Protein AF-A0A917QNW6-F1 (afdb_monomer_lite)

Radius of gyration: 18.22 Å; chains: 1; bounding box: 30×45×45 Å

Organism: NCBI:txid321316

pLDDT: mean 73.76, std 16.3, range [35.22, 93.0]

Foldseek 3Di:
DDDDPPPDQWDWDADPPRDIDTHRHDDPDDDDPVRVVVVVCCVVVVDPPDPPDDPDD

Structure (mmCIF, N/CA/C/O backbone):
data_AF-A0A917QNW6-F1
#
_entry.id   AF-A0A917QNW6-F1
#
loop_
_atom_site.group_PDB
_atom_site.id
_atom_site.type_symbol
_atom_site.label_atom_id
_atom_site.label_alt_id
_atom_site.label_comp_id
_atom_site.label_asym_id
_atom_site.label_entity_id
_atom_site.label_seq_id
_atom_site.pdbx_PDB_ins_code
_atom_site.Cartn_x
_atom_site.Cartn_y
_atom_site.Cartn_z
_atom_site.occupancy
_atom_site.B_iso_or_equiv
_atom_site.auth_seq_id
_atom_site.auth_comp_id
_atom_site.auth_asym_id
_atom_site.auth_atom_id
_atom_site.pdbx_PDB_model_num
ATOM 1 N N . MET A 1 1 ? 0.538 -22.617 6.383 1.00 35.22 1 MET A N 1
ATOM 2 C CA . MET A 1 1 ? -0.826 -22.089 6.597 1.00 35.22 1 MET A CA 1
ATOM 3 C C . MET A 1 1 ? -1.060 -21.014 5.550 1.00 35.22 1 MET A C 1
ATOM 5 O O . MET A 1 1 ? -0.296 -20.059 5.522 1.00 35.22 1 MET A O 1
ATOM 9 N N . ILE A 1 2 ? -2.014 -21.206 4.639 1.00 39.28 2 ILE A N 1
ATOM 10 C CA . ILE A 1 2 ? -2.377 -20.191 3.642 1.00 39.28 2 ILE A CA 1
ATOM 11 C C . ILE A 1 2 ? -3.468 -19.343 4.293 1.00 39.28 2 ILE A C 1
ATOM 13 O O . ILE A 1 2 ? -4.600 -19.796 4.426 1.00 39.28 2 ILE A O 1
ATOM 17 N N . SER A 1 3 ? -3.101 -18.158 4.781 1.00 39.41 3 SER A N 1
ATOM 18 C CA . SER A 1 3 ? -4.085 -17.161 5.197 1.00 39.41 3 SER A CA 1
ATOM 19 C C . SER A 1 3 ? -4.591 -16.489 3.928 1.00 39.41 3 SER A C 1
ATOM 21 O O . SER A 1 3 ? -3.821 -15.821 3.237 1.00 39.41 3 SER A O 1
ATOM 23 N N . SER A 1 4 ? -5.850 -16.737 3.573 1.00 46.53 4 SER A N 1
ATOM 24 C CA . SER A 1 4 ? -6.526 -16.037 2.481 1.00 46.53 4 SER A CA 1
ATOM 25 C C . SER A 1 4 ? -6.360 -14.525 2.677 1.00 46.53 4 SER A C 1
ATOM 27 O O . SER A 1 4 ? -6.620 -14.047 3.785 1.00 46.53 4 SER A O 1
ATOM 29 N N . PRO A 1 5 ? -5.930 -13.759 1.658 1.00 54.44 5 PRO A N 1
ATOM 30 C CA . PRO A 1 5 ? -5.809 -12.319 1.816 1.00 54.44 5 PRO A CA 1
ATOM 31 C C . PRO A 1 5 ? -7.191 -11.719 2.137 1.00 54.44 5 PRO A C 1
ATOM 33 O O . PRO A 1 5 ? -8.205 -12.208 1.619 1.00 54.44 5 PRO A O 1
ATOM 36 N N . PRO A 1 6 ? -7.262 -10.698 3.011 1.00 53.34 6 PRO A N 1
ATOM 37 C CA . PRO A 1 6 ? -8.519 -10.033 3.328 1.00 53.34 6 PRO A CA 1
ATOM 38 C C . PRO A 1 6 ? -9.174 -9.515 2.042 1.00 53.34 6 PRO A C 1
ATOM 40 O O . PRO A 1 6 ? -8.512 -8.988 1.156 1.00 53.34 6 PRO A O 1
ATOM 43 N N . ARG A 1 7 ? -10.494 -9.702 1.920 1.00 60.78 7 ARG A N 1
ATOM 44 C CA . ARG A 1 7 ? -11.268 -9.433 0.691 1.00 60.78 7 ARG A CA 1
ATOM 45 C C . ARG A 1 7 ? -11.375 -7.948 0.318 1.00 60.78 7 ARG A C 1
ATOM 47 O O . ARG A 1 7 ? -11.904 -7.642 -0.743 1.00 60.78 7 ARG A O 1
ATOM 54 N N . LEU A 1 8 ? -10.925 -7.040 1.182 1.00 59.09 8 LEU A N 1
ATOM 55 C CA . LEU A 1 8 ? -11.040 -5.592 1.022 1.00 59.09 8 LEU A CA 1
ATOM 56 C C . LEU A 1 8 ? -9.750 -4.921 1.528 1.00 59.09 8 LEU A C 1
ATOM 58 O O . LEU A 1 8 ? -9.214 -5.381 2.539 1.00 59.09 8 LEU A O 1
ATOM 62 N N . PRO A 1 9 ? -9.252 -3.855 0.869 1.00 70.62 9 PRO A N 1
ATOM 63 C CA . PRO A 1 9 ? -8.004 -3.176 1.223 1.00 70.62 9 PRO A CA 1
ATOM 64 C C . PRO A 1 9 ? -8.198 -2.242 2.427 1.00 70.62 9 PRO A C 1
ATOM 66 O O . PRO A 1 9 ? -7.946 -1.040 2.351 1.00 70.62 9 PRO A O 1
ATOM 69 N N . VAL A 1 10 ? -8.693 -2.785 3.538 1.00 76.19 10 VAL A N 1
ATOM 70 C CA 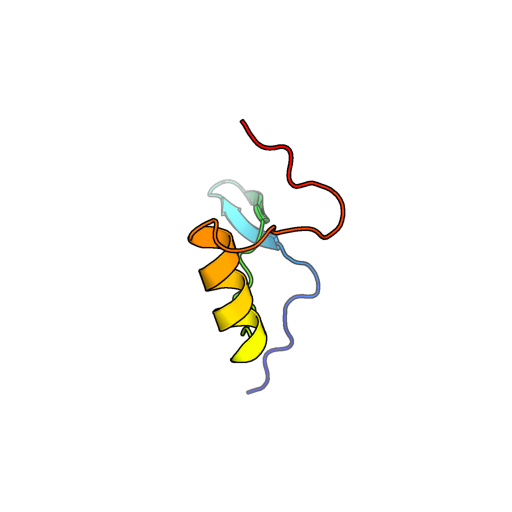. VAL A 1 10 ? -8.926 -2.039 4.776 1.00 76.19 10 VAL A CA 1
ATOM 71 C C . VAL A 1 10 ? -8.367 -2.782 5.981 1.00 76.19 10 VAL A C 1
ATOM 73 O O . VAL A 1 10 ? -8.592 -3.982 6.145 1.00 76.19 10 VAL A O 1
ATOM 76 N N . ASP A 1 11 ? -7.654 -2.049 6.827 1.00 80.94 11 ASP A N 1
ATOM 77 C CA . ASP A 1 11 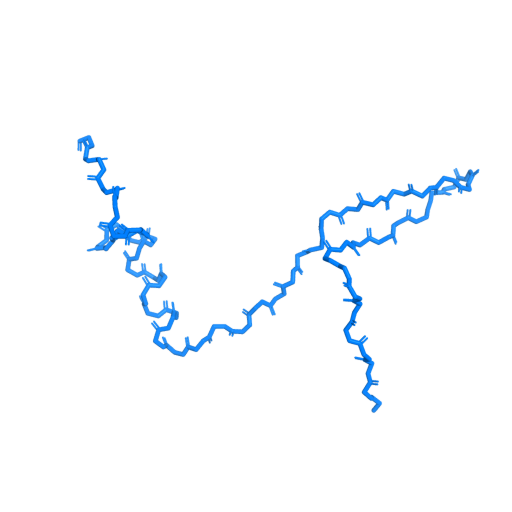? -7.232 -2.498 8.144 1.00 80.94 11 ASP A CA 1
ATOM 78 C C . ASP A 1 11 ? -8.326 -2.148 9.154 1.00 80.94 11 ASP A C 1
ATOM 80 O O . ASP A 1 11 ? -8.886 -1.051 9.143 1.00 80.94 11 ASP A O 1
ATOM 84 N N . VAL A 1 12 ? -8.649 -3.095 10.031 1.00 85.69 12 VAL A N 1
ATOM 85 C CA . VAL A 1 12 ? -9.717 -2.942 11.024 1.00 85.69 12 VAL A CA 1
ATOM 86 C C . VAL A 1 12 ? -9.093 -2.752 12.399 1.00 85.69 12 VAL A C 1
ATOM 88 O O . VAL A 1 12 ? -8.492 -3.677 12.946 1.00 85.69 12 VAL A O 1
ATOM 91 N N . VAL A 1 13 ? -9.273 -1.571 12.983 1.00 87.56 13 VAL A N 1
ATOM 92 C CA . VAL A 1 13 ? -8.783 -1.239 14.325 1.00 87.56 13 VAL A CA 1
ATOM 93 C C . VAL A 1 13 ? -9.969 -1.150 15.279 1.00 87.56 13 VAL A C 1
ATOM 95 O O . VAL A 1 13 ? -10.905 -0.388 15.053 1.00 87.56 13 VAL A O 1
ATOM 98 N N . ARG A 1 14 ? -9.94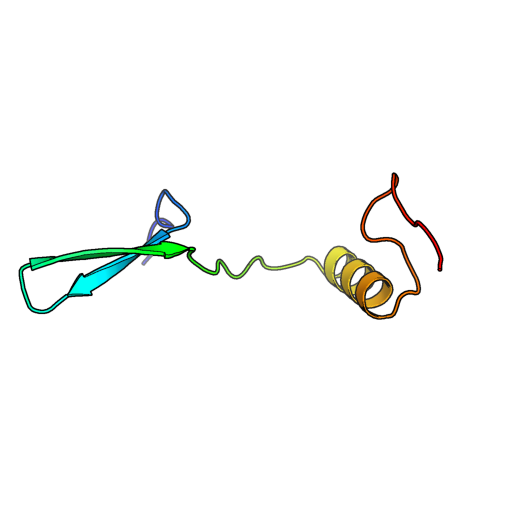7 -1.939 16.357 1.00 92.00 14 ARG A N 1
ATOM 99 C CA . ARG A 1 14 ? -10.968 -1.890 17.416 1.00 92.00 14 ARG A CA 1
ATOM 100 C C . ARG A 1 14 ? -10.527 -0.920 18.506 1.00 92.00 14 ARG A C 1
ATOM 102 O O . ARG A 1 14 ? -9.420 -1.059 19.023 1.00 92.00 14 ARG A O 1
ATOM 109 N N . LEU A 1 15 ? -11.385 0.033 18.857 1.00 93.00 15 LEU A N 1
ATOM 110 C CA . LEU A 1 15 ? -11.094 1.056 19.859 1.00 93.00 15 LEU A CA 1
ATOM 111 C C . LEU A 1 15 ? -11.626 0.661 21.251 1.00 93.00 15 LEU A C 1
ATOM 113 O O . LEU A 1 15 ? -12.612 -0.082 21.353 1.00 93.00 15 LEU A O 1
ATOM 117 N N . PRO A 1 16 ? -11.013 1.165 22.342 1.00 85.81 16 PRO A N 1
ATOM 118 C CA . PRO A 1 16 ? -11.551 1.011 23.691 1.00 85.81 16 PRO A CA 1
ATOM 119 C C . PRO A 1 16 ? -12.877 1.778 23.792 1.00 85.81 16 PRO A C 1
ATOM 121 O O . PRO A 1 16 ? -12.889 3.003 23.808 1.00 85.81 16 PRO A O 1
ATOM 124 N N . GLY A 1 17 ? -13.996 1.057 23.794 1.00 91.38 17 GLY A N 1
ATOM 125 C CA . GLY A 1 17 ? -15.345 1.632 23.689 1.00 91.38 17 GLY A CA 1
ATOM 126 C C . GLY A 1 17 ? -16.274 0.828 22.779 1.00 91.38 17 GLY A C 1
ATOM 127 O O . GLY A 1 17 ? -17.487 0.973 22.862 1.00 91.38 17 GLY A O 1
ATOM 128 N N . GLY A 1 18 ? -15.714 -0.078 21.970 1.00 90.75 18 GLY A N 1
ATOM 129 C CA . GLY A 1 18 ? -16.480 -0.931 21.056 1.00 90.75 18 GLY A CA 1
ATOM 130 C C . GLY A 1 18 ? -16.566 -0.383 19.633 1.00 90.75 18 GLY A C 1
ATOM 131 O O . GLY A 1 18 ? -17.008 -1.105 18.740 1.00 90.75 18 GLY A O 1
ATOM 132 N N . ASP A 1 19 ? -16.078 0.837 19.409 1.00 92.56 19 ASP A N 1
ATOM 133 C CA . ASP A 1 19 ? -15.997 1.441 18.084 1.00 92.56 19 ASP A CA 1
ATOM 134 C C . ASP A 1 19 ? -14.983 0.720 17.186 1.00 92.56 19 ASP A C 1
ATOM 136 O O . ASP A 1 19 ? -13.990 0.134 17.640 1.00 92.56 19 ASP A O 1
ATOM 140 N N . VAL A 1 20 ? -15.235 0.781 15.878 1.00 90.81 20 VAL A N 1
ATOM 141 C CA . VAL A 1 20 ? -14.389 0.184 14.842 1.00 90.81 20 VAL A CA 1
ATOM 142 C C . VAL A 1 20 ? -13.945 1.266 13.868 1.00 90.81 20 VAL A C 1
ATOM 144 O O . VAL A 1 20 ? -14.773 1.929 13.246 1.00 90.81 20 VAL A O 1
ATOM 147 N N . LEU A 1 21 ? -12.632 1.403 13.706 1.00 86.94 21 LEU A N 1
ATOM 148 C CA . LEU A 1 21 ? -12.010 2.266 12.714 1.00 86.94 21 LEU A CA 1
ATOM 149 C C . LEU A 1 21 ? -11.559 1.424 11.515 1.00 86.94 21 LEU A C 1
ATOM 151 O O . LEU A 1 21 ? -10.861 0.422 11.677 1.00 86.94 21 LEU A O 1
ATOM 155 N N . LEU A 1 22 ? -11.959 1.845 10.316 1.00 84.56 22 LEU A N 1
ATOM 156 C CA . LEU A 1 22 ? -11.501 1.273 9.053 1.00 84.56 22 LEU A CA 1
ATOM 157 C C . LEU A 1 22 ? -10.421 2.186 8.476 1.00 84.56 22 LEU A C 1
ATOM 159 O O . LEU A 1 22 ? -10.696 3.338 8.140 1.00 84.56 22 LEU A O 1
ATOM 163 N N . LEU A 1 23 ? -9.198 1.678 8.382 1.00 79.81 23 LEU A N 1
ATOM 164 C CA . LEU A 1 23 ? -8.060 2.388 7.807 1.00 79.81 23 LEU A CA 1
ATOM 165 C C . LEU A 1 23 ? -7.762 1.844 6.407 1.00 79.81 23 LEU A C 1
ATOM 167 O O . LEU A 1 23 ? -7.945 0.649 6.183 1.00 79.81 23 LEU A O 1
ATOM 171 N N . PRO A 1 24 ? -7.290 2.669 5.459 1.00 74.62 24 PRO A N 1
ATOM 172 C CA . PRO A 1 24 ? -6.764 2.164 4.197 1.00 74.62 24 PRO A CA 1
ATOM 173 C C . PRO A 1 24 ? -5.615 1.190 4.472 1.00 74.62 24 PRO A C 1
ATOM 175 O O . PRO A 1 24 ? -4.625 1.572 5.099 1.00 74.62 24 PRO A O 1
ATOM 178 N N . ALA A 1 25 ? -5.738 -0.056 4.015 1.00 71.62 25 ALA A N 1
ATOM 179 C CA . ALA A 1 25 ? -4.662 -1.020 4.177 1.00 71.62 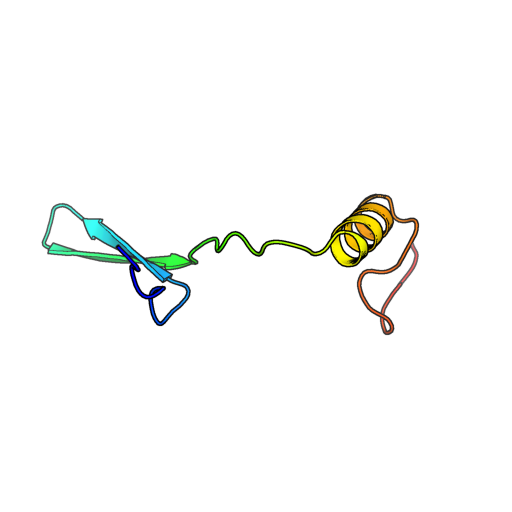25 ALA A CA 1
ATOM 180 C C . ALA A 1 25 ? -3.558 -0.734 3.160 1.00 71.62 25 ALA A C 1
ATOM 182 O O . ALA A 1 25 ? -3.799 -0.695 1.949 1.00 71.62 25 ALA A O 1
ATOM 183 N N . VAL A 1 26 ? -2.324 -0.590 3.639 1.00 69.50 26 VAL A N 1
ATOM 184 C CA . VAL A 1 26 ? -1.151 -0.542 2.761 1.00 69.50 26 VAL A CA 1
ATOM 185 C C . VAL A 1 26 ? -0.816 -1.971 2.360 1.00 69.50 26 VAL A C 1
ATOM 187 O O . VAL A 1 26 ? -0.234 -2.732 3.131 1.00 69.50 26 VAL A O 1
ATOM 190 N N . TRP A 1 27 ? -1.207 -2.363 1.150 1.00 65.06 27 TRP A N 1
ATOM 191 C CA . TRP A 1 27 ? -0.887 -3.690 0.635 1.00 65.06 27 TRP A CA 1
ATOM 192 C C . TRP A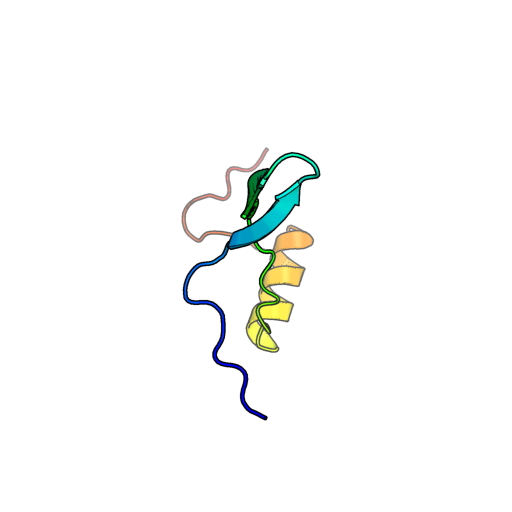 1 27 ? 0.486 -3.668 -0.028 1.00 65.06 27 TRP A C 1
ATOM 194 O O . TRP A 1 27 ? 0.670 -2.949 -1.013 1.00 65.06 27 TRP A O 1
ATOM 204 N N . PRO A 1 28 ? 1.460 -4.455 0.463 1.00 67.12 28 PRO A N 1
ATOM 205 C CA . PRO A 1 28 ? 2.739 -4.570 -0.209 1.00 67.12 28 PRO A CA 1
ATOM 206 C C . PRO A 1 28 ? 2.528 -5.294 -1.543 1.00 67.12 28 PRO A C 1
ATOM 208 O O . PRO A 1 28 ? 2.467 -6.523 -1.608 1.00 67.12 28 PRO A O 1
ATOM 211 N N . VAL A 1 29 ? 2.412 -4.527 -2.625 1.00 71.25 29 VAL A N 1
ATOM 212 C CA . VAL A 1 29 ? 2.454 -5.073 -3.981 1.00 71.25 29 VAL A CA 1
ATOM 213 C C . VAL A 1 29 ? 3.905 -5.435 -4.275 1.00 71.25 29 VAL A C 1
ATOM 215 O O . VAL A 1 29 ? 4.794 -4.582 -4.245 1.00 71.25 29 VAL A O 1
ATOM 218 N N . ARG A 1 30 ? 4.172 -6.713 -4.561 1.00 78.69 30 ARG A N 1
ATOM 219 C CA . ARG A 1 30 ? 5.476 -7.105 -5.103 1.00 78.69 30 ARG A CA 1
ATOM 220 C C . ARG A 1 30 ? 5.544 -6.649 -6.548 1.00 78.69 30 ARG A C 1
ATOM 222 O O . ARG A 1 30 ? 4.885 -7.219 -7.411 1.00 78.69 30 ARG A O 1
ATOM 229 N N . LEU A 1 31 ? 6.362 -5.637 -6.790 1.00 79.75 31 LEU A N 1
ATOM 230 C CA . LEU A 1 31 ? 6.692 -5.201 -8.134 1.00 79.75 31 LEU A CA 1
ATOM 231 C C . LEU A 1 31 ? 7.635 -6.211 -8.796 1.00 79.75 31 LEU A C 1
ATOM 233 O O . LEU A 1 31 ? 8.605 -6.678 -8.186 1.00 79.75 31 LEU A O 1
ATOM 237 N N . THR A 1 32 ? 7.370 -6.513 -10.063 1.00 86.44 32 THR A N 1
ATOM 238 C CA . THR A 1 32 ? 8.328 -7.203 -10.938 1.00 86.44 32 THR A CA 1
ATOM 239 C C . THR A 1 32 ? 9.618 -6.375 -11.078 1.00 86.44 32 THR A C 1
ATOM 241 O O . THR A 1 32 ? 9.620 -5.175 -10.782 1.00 86.44 32 THR A O 1
ATOM 244 N N . PRO A 1 33 ? 10.760 -6.973 -11.468 1.00 89.56 33 PRO A N 1
ATOM 245 C CA . PRO A 1 33 ? 11.970 -6.212 -11.792 1.00 89.56 33 PRO A CA 1
ATOM 246 C C . PRO A 1 33 ? 11.709 -5.044 -12.754 1.00 89.56 33 PRO A C 1
ATOM 248 O O . PRO A 1 33 ? 12.139 -3.928 -12.478 1.00 89.56 33 PRO A O 1
ATOM 251 N N . GLU A 1 34 ? 10.923 -5.274 -13.802 1.00 87.75 34 GLU A N 1
ATOM 252 C CA . GLU A 1 34 ? 10.601 -4.292 -14.839 1.00 87.75 34 GLU A CA 1
ATOM 253 C C . GLU A 1 34 ? 9.775 -3.132 -14.269 1.00 87.75 34 GLU A C 1
ATOM 255 O O . GLU A 1 34 ? 10.102 -1.964 -14.482 1.00 87.75 34 GLU A O 1
ATOM 260 N N . GLN A 1 35 ? 8.756 -3.441 -13.460 1.00 83.69 35 GLN A N 1
ATOM 261 C CA . GLN A 1 35 ? 7.950 -2.425 -12.774 1.00 83.69 35 GLN A CA 1
ATOM 262 C C . GLN A 1 35 ? 8.769 -1.606 -11.772 1.00 83.69 35 GLN A C 1
ATOM 264 O O . GLN A 1 35 ? 8.515 -0.416 -11.613 1.00 83.69 35 GLN A O 1
ATOM 269 N N . ARG A 1 36 ? 9.761 -2.212 -11.103 1.00 87.50 36 ARG A N 1
ATOM 270 C CA . ARG A 1 36 ? 10.666 -1.482 -10.198 1.00 87.50 36 ARG A CA 1
ATOM 271 C C . ARG A 1 36 ? 11.553 -0.509 -10.957 1.00 87.50 36 ARG A C 1
ATOM 273 O O . ARG A 1 36 ? 11.701 0.623 -10.512 1.00 87.50 36 ARG A O 1
ATOM 280 N N . THR A 1 37 ? 12.130 -0.937 -12.078 1.00 90.56 37 THR A N 1
ATOM 281 C CA . THR A 1 37 ? 12.959 -0.066 -12.918 1.00 90.56 37 THR A CA 1
ATOM 282 C C . THR A 1 37 ? 12.145 1.099 -13.466 1.00 90.56 37 THR A C 1
ATOM 284 O O . THR A 1 37 ? 12.591 2.237 -13.366 1.00 90.56 37 THR A O 1
ATOM 287 N N . HIS A 1 38 ? 10.940 0.835 -13.971 1.00 85.19 38 HIS A N 1
ATOM 288 C CA . HIS A 1 38 ? 10.051 1.889 -14.453 1.00 85.19 38 HIS A CA 1
ATOM 289 C C . HIS A 1 38 ? 9.656 2.863 -13.331 1.00 85.19 38 HIS A C 1
ATOM 291 O O . HIS A 1 38 ? 9.819 4.069 -13.480 1.00 85.19 38 HIS A O 1
ATOM 297 N N . LEU A 1 39 ? 9.246 2.355 -12.162 1.00 85.38 39 LEU A N 1
ATOM 298 C CA . LEU A 1 39 ? 8.934 3.203 -11.009 1.00 85.38 39 LEU A CA 1
ATOM 299 C C . LEU A 1 39 ? 10.134 4.061 -10.583 1.00 85.38 39 LEU A C 1
ATOM 301 O O . LEU A 1 39 ? 9.961 5.233 -10.264 1.00 85.38 39 LEU A O 1
ATOM 305 N N . ALA A 1 40 ? 11.347 3.503 -10.591 1.00 88.31 40 ALA A N 1
ATOM 306 C CA . ALA A 1 40 ? 12.554 4.255 -10.264 1.00 88.31 40 ALA A CA 1
ATOM 307 C C . ALA A 1 40 ? 12.782 5.413 -11.247 1.00 88.31 40 ALA A C 1
ATOM 309 O O . ALA A 1 40 ? 13.014 6.533 -10.803 1.00 88.31 40 ALA A O 1
ATOM 310 N N . ARG A 1 41 ? 12.647 5.176 -12.557 1.00 89.06 41 ARG A N 1
ATOM 311 C CA . ARG A 1 41 ? 12.768 6.227 -13.583 1.00 89.06 41 ARG A CA 1
ATOM 312 C C . ARG A 1 41 ? 11.714 7.315 -13.427 1.00 89.06 41 ARG A C 1
ATOM 314 O O . ARG A 1 41 ? 12.037 8.493 -13.527 1.00 89.06 41 ARG A O 1
ATOM 321 N N . VAL A 1 42 ? 10.479 6.932 -13.107 1.00 86.94 42 VAL A N 1
ATOM 322 C CA . VAL A 1 42 ? 9.394 7.881 -12.832 1.00 86.94 42 VAL A CA 1
ATOM 323 C C . VAL A 1 42 ? 9.700 8.751 -11.613 1.00 86.94 42 VAL A C 1
ATOM 325 O O . VAL A 1 42 ? 9.577 9.971 -11.677 1.00 86.94 42 VAL A O 1
ATOM 328 N N . LEU A 1 43 ? 10.149 8.153 -10.506 1.00 83.12 43 LEU A N 1
ATOM 329 C CA . LEU A 1 43 ? 10.502 8.890 -9.285 1.00 83.12 43 LEU A CA 1
ATOM 330 C C . LEU A 1 43 ? 11.724 9.802 -9.463 1.00 83.12 43 LEU A C 1
ATOM 332 O O . LEU A 1 43 ? 11.825 10.822 -8.785 1.00 83.12 43 LEU A O 1
ATOM 336 N N . LEU A 1 44 ? 12.637 9.440 -10.366 1.00 89.31 44 LEU A N 1
ATOM 337 C CA . LEU A 1 44 ? 13.790 10.256 -10.749 1.00 89.31 44 LEU A CA 1
ATOM 338 C C . LEU A 1 44 ? 13.439 11.346 -11.778 1.00 89.31 44 LEU A C 1
ATOM 340 O O . LEU A 1 44 ? 14.292 12.172 -12.092 1.00 89.31 44 LEU A O 1
ATOM 344 N N . GLY A 1 45 ? 12.204 11.369 -12.290 1.00 84.00 45 GLY A N 1
ATOM 345 C CA . GLY A 1 45 ? 11.763 12.312 -13.321 1.00 84.00 45 GLY A CA 1
ATOM 346 C C . GLY A 1 45 ? 12.315 12.014 -14.719 1.00 84.00 45 GLY A C 1
ATOM 347 O O . GLY A 1 45 ? 12.229 12.862 -15.602 1.00 84.00 45 GLY A O 1
ATOM 348 N N . GLU A 1 46 ? 12.886 10.826 -14.929 1.00 86.56 46 GLU A N 1
ATOM 349 C CA . GLU A 1 46 ? 13.404 10.367 -16.225 1.00 86.56 46 GLU A CA 1
ATOM 350 C C . GLU A 1 46 ? 12.279 9.887 -17.155 1.00 86.56 46 GLU A C 1
ATOM 352 O O . GLU A 1 46 ? 12.421 9.910 -18.376 1.00 86.56 46 GLU A O 1
ATOM 357 N N . GLU A 1 47 ? 11.156 9.448 -16.579 1.00 81.31 47 GLU A N 1
ATOM 358 C CA . GLU A 1 47 ? 9.970 8.969 -17.291 1.00 81.31 47 GLU A CA 1
ATOM 359 C C . GLU A 1 47 ? 8.686 9.517 -16.640 1.00 81.31 47 GLU A C 1
ATOM 361 O O . GLU A 1 47 ? 8.649 9.857 -15.459 1.00 81.31 47 GLU A O 1
ATOM 366 N N . CYS A 1 48 ? 7.603 9.593 -17.409 1.00 70.56 48 CYS A N 1
ATOM 367 C CA . CYS A 1 48 ? 6.295 10.032 -16.924 1.00 70.56 48 CYS A CA 1
ATOM 368 C C . CYS A 1 48 ? 5.527 8.862 -16.302 1.00 70.56 48 CYS A C 1
ATOM 370 O O . CYS A 1 48 ? 5.492 7.775 -16.877 1.00 70.56 48 CYS A O 1
ATOM 372 N N . ALA A 1 49 ? 4.863 9.098 -15.166 1.00 67.56 49 ALA A N 1
ATOM 373 C CA . ALA A 1 49 ? 4.043 8.089 -14.484 1.00 67.56 49 ALA A CA 1
ATOM 374 C C . ALA A 1 49 ? 2.834 7.624 -15.317 1.00 67.56 49 ALA A C 1
ATOM 376 O O . ALA A 1 49 ? 2.353 6.509 -15.131 1.00 67.56 49 ALA A O 1
ATOM 377 N N . GLU A 1 50 ? 2.353 8.466 -16.238 1.00 65.19 50 GLU A N 1
ATOM 378 C CA . GLU A 1 50 ? 1.250 8.155 -17.145 1.00 65.19 50 GLU A CA 1
ATOM 379 C C . GLU A 1 50 ? 1.588 8.525 -18.597 1.00 65.19 50 GLU A C 1
ATOM 381 O O . GLU A 1 50 ? 2.227 9.554 -18.838 1.00 65.19 50 GLU A O 1
ATOM 386 N N . PRO A 1 51 ? 1.086 7.764 -19.590 1.00 54.09 51 PRO A N 1
ATOM 387 C CA . PRO A 1 51 ? 1.245 8.099 -21.006 1.00 54.09 51 PRO A CA 1
ATOM 388 C C . PRO A 1 51 ? 0.480 9.368 -21.436 1.00 54.09 51 PRO A C 1
ATOM 390 O O . PRO A 1 51 ? 0.687 9.841 -22.550 1.00 54.09 51 PRO A O 1
ATOM 393 N N . ALA A 1 52 ? -0.398 9.924 -20.590 1.00 52.31 52 ALA A N 1
ATOM 394 C CA . ALA A 1 52 ? -1.302 11.023 -20.945 1.00 52.31 52 ALA A CA 1
ATOM 395 C C . ALA A 1 52 ? -0.993 12.376 -20.275 1.00 52.31 52 ALA A C 1
ATOM 397 O O . ALA A 1 52 ? -1.735 13.333 -20.490 1.00 52.31 52 ALA A O 1
ATOM 398 N N . GLY A 1 53 ? 0.069 12.505 -19.476 1.00 56.03 53 GLY A N 1
ATOM 399 C CA . GLY A 1 53 ? 0.220 13.729 -18.688 1.00 56.03 53 GLY A CA 1
ATOM 400 C C . GLY A 1 53 ? 1.582 13.944 -18.062 1.00 56.03 53 GLY A C 1
ATOM 401 O O . GLY A 1 53 ? 1.690 13.991 -16.844 1.00 56.03 53 GLY A O 1
ATOM 402 N N . CYS A 1 54 ? 2.602 14.170 -18.886 1.00 52.16 54 CYS A N 1
ATOM 403 C CA . CYS A 1 54 ? 3.693 15.041 -18.463 1.00 52.16 54 CYS A CA 1
ATOM 404 C C . CYS A 1 54 ? 3.348 16.474 -18.866 1.00 52.16 54 CYS A C 1
ATOM 406 O O . CYS A 1 54 ? 3.581 16.881 -20.002 1.00 52.16 54 CYS A O 1
ATOM 408 N N . LEU A 1 55 ? 2.764 17.234 -17.941 1.00 54.81 55 LEU A N 1
ATOM 409 C CA . LEU A 1 55 ?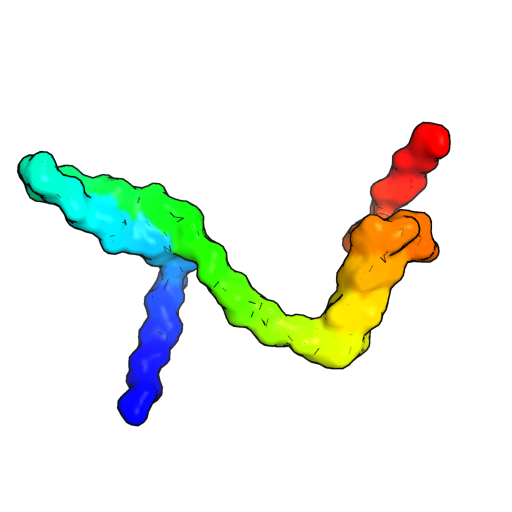 2.808 18.690 -18.021 1.00 54.81 55 LEU A CA 1
ATOM 410 C C . LEU A 1 55 ? 4.099 19.137 -17.337 1.00 54.81 55 LEU A C 1
ATOM 412 O O . LEU A 1 55 ? 4.213 19.083 -16.114 1.00 54.81 55 LEU A O 1
ATOM 416 N N . SER A 1 56 ? 5.073 19.524 -18.156 1.00 46.44 56 SER A N 1
ATOM 417 C CA . SER A 1 56 ? 6.280 20.226 -17.727 1.00 46.44 56 SER A CA 1
ATOM 418 C C . SER A 1 56 ? 5.920 21.567 -17.078 1.00 46.44 56 SER A C 1
ATOM 420 O O . SER A 1 56 ? 5.155 22.329 -17.676 1.00 46.44 56 SER A O 1
ATOM 422 N N . PRO A 1 57 ? 6.485 21.903 -15.912 1.00 46.03 57 PRO A N 1
ATOM 423 C CA . PRO A 1 57 ? 6.964 23.250 -15.638 1.00 46.03 57 PRO A CA 1
ATOM 424 C C . PRO A 1 57 ? 8.365 23.473 -16.229 1.00 46.03 57 PRO A C 1
ATOM 426 O O . PRO A 1 57 ? 9.168 22.511 -16.257 1.00 46.03 57 PRO A O 1
#

Sequence (57 aa):
MISSPPRLPVDVVRLPGGDVLLLPAVWPVRLTPEQRTHLARVLLGEECAEPAGCLSP

Secondary structure (DSSP, 8-state):
---PPPSSSEEEEE-TTS-EEEEE--------HHHHHHHHHHHTTSS-SSTT-----